Protein AF-A0A5D2WXE9-F1 (afdb_monomer_lite)

Secondary structure (DSSP, 8-state):
-------TT--HHHHHHHHHHHHHH---HHHHHHHHHS-HHHHHHHHHHHHHHHHHHHTT-HHHHHHHHHHHHHHH----PPTT---TTTTT-TT-PPPTTS--HHHHHHHHHHT--

Foldseek 3Di:
DPDDDDDPPDDPVLVVVVCCCCVVVVDPVVVVCVVVVDDPVVVVVVVVLVVVLVVCVVVVNNVVSCVVVVVCCVVVPPDDDDVQPDDPVCVVVVPPDDDPPDDDPVVVVVCVVVVPD

Sequence (117 aa):
DLKFQLPQSTSRWKKKLYSFLLNRLKLPDILLMAIFSLSLKAWILVILWFILAHVAHKWDLGPLYILGTGFCTIFLNPGRRQPGDVSAYSIFNEDFRELPGTLNADAIDRDIRTGQF

Organism: Gossypium mustelinum (NCBI:txid34275)

InterPro domains:
  IPR019387 SAYSvFN domain [PF10260] (46-112)
  IPR039159 SAYSvFN domain-containing protein 1 [PTHR13527] (1-117)

Structure (mmCIF, N/CA/C/O backbone):
data_AF-A0A5D2WXE9-F1
#
_entry.id   AF-A0A5D2WXE9-F1
#
loop_
_atom_site.group_PDB
_atom_site.id
_atom_site.type_symbol
_atom_site.label_atom_id
_atom_site.label_alt_id
_atom_site.label_comp_id
_atom_site.label_asym_id
_atom_site.label_entity_id
_atom_site.label_seq_id
_atom_site.pdbx_PDB_ins_code
_atom_site.Cartn_x
_atom_site.Cartn_y
_atom_site.Cartn_z
_atom_site.occupancy
_atom_site.B_iso_or_equiv
_atom_site.auth_seq_id
_atom_site.auth_comp_id
_atom_site.auth_asym_id
_atom_site.auth_atom_id
_atom_site.pdbx_PDB_model_num
ATOM 1 N N . ASP A 1 1 ? -24.756 -0.403 1.208 1.00 41.38 1 ASP A N 1
ATOM 2 C CA . ASP A 1 1 ? -24.514 1.052 1.103 1.00 41.38 1 ASP A CA 1
ATOM 3 C C . ASP A 1 1 ? -23.490 1.546 2.121 1.00 41.38 1 ASP A C 1
ATOM 5 O O . ASP A 1 1 ? -23.843 1.820 3.262 1.00 41.38 1 ASP A O 1
ATOM 9 N N . LEU A 1 2 ? -22.212 1.652 1.733 1.00 44.09 2 LEU A N 1
ATOM 10 C CA . LEU A 1 2 ? -21.181 2.308 2.552 1.00 44.09 2 LEU A CA 1
ATOM 11 C C . LEU A 1 2 ? -21.353 3.831 2.456 1.00 44.09 2 LEU A C 1
ATOM 13 O O . LEU A 1 2 ? -20.754 4.479 1.604 1.00 44.09 2 LEU A O 1
ATOM 17 N N . LYS A 1 3 ? -22.208 4.405 3.307 1.00 51.34 3 LYS A N 1
ATOM 18 C CA . LYS A 1 3 ? -22.348 5.862 3.431 1.00 51.34 3 LYS A CA 1
ATOM 19 C C . LYS A 1 3 ? -21.297 6.384 4.407 1.00 51.34 3 LYS A C 1
ATOM 21 O O . LYS A 1 3 ? -21.382 6.126 5.606 1.00 51.34 3 LYS A O 1
ATOM 26 N N . PHE A 1 4 ? -20.310 7.116 3.897 1.00 56.84 4 PHE A N 1
ATOM 27 C CA . PHE A 1 4 ? -19.288 7.765 4.716 1.00 56.84 4 PHE A CA 1
ATOM 28 C C . PHE A 1 4 ? -19.934 8.838 5.608 1.00 56.84 4 PHE A C 1
ATOM 30 O O . PHE A 1 4 ? -20.447 9.844 5.120 1.00 56.84 4 PHE A O 1
ATOM 37 N N . GLN A 1 5 ? -19.931 8.626 6.926 1.00 56.91 5 GLN A N 1
ATOM 38 C CA . GLN A 1 5 ? -20.391 9.619 7.895 1.00 56.91 5 GLN A CA 1
ATOM 39 C C . GLN A 1 5 ? -19.187 10.346 8.494 1.00 56.91 5 GLN A C 1
ATOM 41 O O . GLN A 1 5 ? -18.362 9.759 9.190 1.00 56.91 5 GLN A O 1
ATOM 46 N N . LEU A 1 6 ? -19.080 11.647 8.216 1.00 56.31 6 LEU A N 1
ATOM 47 C CA . LEU A 1 6 ? -18.055 12.508 8.803 1.00 56.31 6 LEU A CA 1
ATOM 48 C C . LEU A 1 6 ? -18.210 12.559 10.336 1.00 56.31 6 LEU A C 1
ATOM 50 O O . LEU A 1 6 ? -19.295 12.898 10.816 1.00 56.31 6 LEU A O 1
ATOM 54 N N . PRO A 1 7 ? -17.138 12.333 11.121 1.00 53.75 7 PRO A N 1
ATOM 55 C CA . PRO A 1 7 ? -17.177 12.509 12.568 1.00 53.75 7 PRO A CA 1
ATOM 56 C C . PRO A 1 7 ? -17.578 13.945 12.934 1.00 53.75 7 PRO A C 1
ATOM 58 O O . PRO A 1 7 ? -17.027 14.918 12.403 1.00 53.75 7 PRO A O 1
ATOM 61 N N . GLN A 1 8 ? -18.521 14.100 13.868 1.00 54.66 8 GLN A N 1
ATOM 62 C CA . GLN A 1 8 ? -19.073 15.399 14.291 1.00 54.66 8 GLN A CA 1
ATOM 63 C C . GLN A 1 8 ? -17.995 16.388 14.797 1.00 54.66 8 GLN A C 1
ATOM 65 O O . GLN A 1 8 ? -18.167 17.600 14.661 1.00 54.66 8 GLN A O 1
ATOM 70 N N . SER A 1 9 ? -16.840 15.890 15.265 1.00 54.81 9 SER A N 1
ATOM 71 C CA . SER A 1 9 ? -15.696 16.667 15.782 1.00 54.81 9 SER A CA 1
ATOM 72 C C . SER A 1 9 ? -14.759 17.255 14.711 1.00 54.81 9 SER A C 1
ATOM 74 O O . SER A 1 9 ? -13.704 17.809 15.025 1.00 54.81 9 SER A O 1
ATOM 76 N N . THR A 1 10 ? -15.108 17.152 13.428 1.00 58.19 10 THR A N 1
ATOM 77 C CA . THR A 1 10 ? -14.206 17.554 12.342 1.00 58.19 10 THR A CA 1
ATOM 78 C C . THR A 1 10 ? -14.116 19.087 12.194 1.00 58.19 10 THR A C 1
ATOM 80 O O . THR A 1 10 ? -15.126 19.761 11.983 1.00 58.19 10 THR A O 1
ATOM 83 N N . SER A 1 11 ? -12.889 19.632 12.245 1.00 70.12 11 SER A N 1
ATOM 84 C CA . SER A 1 11 ? -12.563 21.060 12.045 1.00 70.12 11 SER A CA 1
ATOM 85 C C . SER A 1 11 ? -13.267 21.681 10.824 1.00 70.12 11 SER A C 1
ATOM 87 O O . SER A 1 11 ? -13.350 21.063 9.759 1.00 70.12 11 SER A O 1
ATOM 89 N N . ARG A 1 12 ? -13.743 22.933 10.950 1.00 71.44 12 ARG A N 1
ATOM 90 C CA . ARG A 1 12 ? -14.513 23.656 9.908 1.00 71.44 12 ARG A CA 1
ATOM 91 C C . ARG A 1 12 ? -13.819 23.674 8.538 1.00 71.44 12 ARG A C 1
ATOM 93 O O . ARG A 1 12 ? -14.493 23.593 7.515 1.00 71.44 12 ARG A O 1
ATOM 100 N N . TRP A 1 13 ? -12.487 23.710 8.511 1.00 69.44 13 TRP A N 1
ATOM 101 C CA . TRP A 1 13 ? -11.696 23.655 7.276 1.00 69.44 13 TRP A CA 1
ATOM 102 C C . TRP A 1 13 ? -11.814 22.319 6.538 1.00 69.44 13 TRP A C 1
ATOM 104 O O . TRP A 1 13 ? -11.992 22.303 5.323 1.00 69.44 13 TRP A O 1
ATOM 114 N N . LYS A 1 14 ? -11.799 21.198 7.264 1.00 71.00 14 LYS A N 1
ATOM 115 C CA . LYS A 1 14 ? -11.971 19.860 6.680 1.00 71.00 14 LYS A CA 1
ATOM 116 C C . LYS A 1 14 ? -13.383 19.672 6.117 1.00 71.00 14 LYS A C 1
ATOM 118 O O . LYS A 1 14 ? -13.525 19.086 5.052 1.00 71.00 14 LYS A O 1
ATOM 123 N N . LYS A 1 15 ? -14.413 20.238 6.767 1.00 73.69 15 LYS A N 1
ATOM 124 C CA . LYS A 1 15 ? -15.791 20.248 6.233 1.00 73.69 15 LYS A CA 1
ATOM 125 C C . LYS A 1 15 ? -15.899 21.054 4.932 1.00 73.69 15 LYS A C 1
ATOM 127 O O . LYS A 1 15 ? -16.573 20.617 4.005 1.00 73.69 15 LYS A O 1
ATOM 132 N N . LYS A 1 16 ? -15.204 22.195 4.839 1.00 75.75 16 LYS A N 1
ATOM 133 C CA . LYS A 1 16 ? -15.162 23.026 3.622 1.00 75.75 16 LYS A CA 1
ATOM 134 C C . LYS A 1 16 ? -14.384 22.354 2.482 1.00 75.75 16 LYS A C 1
ATOM 136 O O . LYS A 1 16 ? -14.786 22.448 1.329 1.00 75.75 16 LYS A O 1
ATOM 141 N N . LEU A 1 17 ? -13.301 21.647 2.806 1.00 75.44 17 LEU A N 1
ATOM 142 C CA . LEU A 1 17 ? -12.540 20.851 1.842 1.00 75.44 17 LEU A CA 1
ATOM 143 C C . LEU A 1 17 ? -13.356 19.656 1.331 1.00 75.44 17 LEU A C 1
ATOM 145 O O . LEU A 1 17 ? -13.399 19.418 0.129 1.00 75.44 17 LEU A O 1
ATOM 149 N N . TYR A 1 18 ? -14.049 18.953 2.231 1.00 72.38 18 TYR A N 1
ATOM 150 C CA . TYR A 1 18 ? -14.960 17.863 1.885 1.00 72.38 18 TYR A CA 1
ATOM 151 C C . TYR A 1 18 ? -16.062 18.335 0.932 1.00 72.38 18 TYR A C 1
ATOM 153 O O . TYR A 1 18 ? -16.246 17.748 -0.131 1.00 72.38 18 TYR A O 1
ATOM 161 N N . SER A 1 19 ? -16.760 19.426 1.270 1.00 69.94 19 SER A N 1
ATOM 162 C CA . SER A 1 19 ? -17.839 19.938 0.420 1.00 69.94 19 SER A CA 1
ATOM 163 C C . SER A 1 19 ? -17.325 20.442 -0.928 1.00 69.94 19 SER A C 1
ATOM 165 O O . SER A 1 19 ? -18.008 20.279 -1.935 1.00 69.94 19 SER A O 1
ATOM 167 N N . PHE A 1 20 ? -16.112 20.996 -0.980 1.00 76.12 20 PHE A N 1
ATOM 168 C CA . PHE A 1 20 ? -15.466 21.370 -2.235 1.00 76.12 20 PHE A CA 1
ATOM 169 C C . PHE A 1 20 ? -15.153 20.145 -3.109 1.00 76.12 20 PHE A C 1
ATOM 171 O O . PHE A 1 20 ? -15.538 20.122 -4.276 1.00 76.12 20 PHE A O 1
ATOM 178 N N . LEU A 1 21 ? -14.513 19.114 -2.549 1.00 72.06 21 LEU A N 1
ATOM 179 C CA . LEU A 1 21 ? -14.150 17.884 -3.264 1.00 72.06 21 LEU A CA 1
ATOM 180 C C . LEU A 1 21 ? -15.384 17.121 -3.771 1.00 72.06 21 LEU A C 1
ATOM 182 O O . LEU A 1 21 ? -15.397 16.666 -4.914 1.00 72.06 21 LEU A O 1
ATOM 186 N N . LEU A 1 22 ? -16.438 17.034 -2.957 1.00 71.69 22 LEU A N 1
ATOM 187 C CA . LEU A 1 22 ? -17.680 16.356 -3.325 1.00 71.69 22 LEU A CA 1
ATOM 188 C C . LEU A 1 22 ? -18.465 17.144 -4.389 1.00 71.69 22 LEU A C 1
ATOM 190 O O . LEU A 1 22 ? -18.831 16.593 -5.424 1.00 71.69 22 LEU A O 1
ATOM 194 N N . ASN A 1 23 ? -18.686 18.448 -4.180 1.00 68.88 23 ASN A N 1
ATOM 195 C CA . ASN A 1 23 ? -19.572 19.227 -5.052 1.00 68.88 23 ASN A CA 1
ATOM 196 C C . ASN A 1 23 ? -18.906 19.684 -6.353 1.00 68.88 23 ASN A C 1
ATOM 198 O O . ASN A 1 23 ? -19.599 19.862 -7.353 1.00 68.88 23 ASN A O 1
ATOM 202 N N . ARG A 1 24 ? -17.588 19.924 -6.355 1.00 69.88 24 ARG A N 1
ATOM 203 C CA . ARG A 1 24 ? -16.876 20.432 -7.543 1.00 69.88 24 ARG A CA 1
ATOM 204 C C . ARG A 1 24 ? -16.186 19.329 -8.328 1.00 69.88 24 ARG A C 1
ATOM 206 O O . ARG A 1 24 ? -16.117 19.438 -9.545 1.00 69.88 24 ARG A O 1
ATOM 213 N N . LEU A 1 25 ? -15.699 18.292 -7.646 1.00 69.81 25 LEU A N 1
ATOM 214 C CA . LEU A 1 25 ? -14.928 17.216 -8.267 1.00 69.81 25 LEU A CA 1
ATOM 215 C C . LEU A 1 25 ? -15.711 15.894 -8.385 1.00 69.81 25 LEU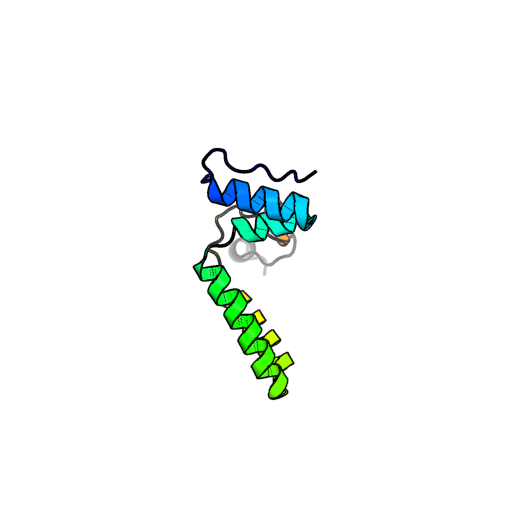 A C 1
ATOM 217 O O . LEU A 1 25 ? -15.207 14.969 -9.013 1.00 69.81 25 LEU A O 1
ATOM 221 N N . LYS A 1 26 ? -16.932 15.806 -7.816 1.00 72.94 26 LYS A N 1
ATOM 222 C CA . LYS A 1 26 ? -17.807 14.611 -7.819 1.00 72.94 26 LYS A CA 1
ATOM 223 C C . LYS A 1 26 ? -17.062 13.320 -7.468 1.00 72.94 26 LYS A C 1
ATOM 225 O O . LYS A 1 26 ? -17.315 12.265 -8.047 1.00 72.94 26 LYS A O 1
ATOM 230 N N . LEU A 1 27 ? -16.109 13.407 -6.544 1.00 71.19 27 LEU A N 1
ATOM 231 C CA . LEU A 1 27 ? -15.330 12.237 -6.171 1.00 71.19 27 LEU A CA 1
ATOM 232 C C . LEU A 1 27 ? -16.213 11.226 -5.430 1.00 71.19 27 LEU A C 1
ATOM 234 O O . LEU A 1 27 ? -16.991 11.633 -4.566 1.00 71.19 27 LEU A O 1
ATOM 238 N N . PRO A 1 28 ? -16.077 9.923 -5.723 1.00 77.75 28 PRO A N 1
ATOM 239 C CA . PRO A 1 28 ? -16.738 8.879 -4.956 1.00 77.75 28 PRO A CA 1
ATOM 240 C C . PRO A 1 28 ? -16.273 8.888 -3.494 1.00 77.75 28 PRO A C 1
ATOM 242 O O . PRO A 1 28 ? -15.094 9.113 -3.201 1.00 77.75 28 PRO A O 1
ATOM 245 N N . ASP A 1 29 ? -17.194 8.572 -2.582 1.00 70.94 29 ASP A N 1
ATOM 246 C CA . ASP A 1 29 ? -16.984 8.617 -1.126 1.00 70.94 29 ASP A CA 1
ATOM 247 C C . ASP A 1 29 ? -15.777 7.790 -0.651 1.00 70.94 29 ASP A C 1
ATOM 249 O O . ASP A 1 29 ? -15.123 8.143 0.329 1.00 70.94 29 ASP A O 1
ATOM 253 N N . ILE A 1 30 ? -15.419 6.730 -1.382 1.00 73.88 30 ILE A N 1
ATOM 254 C CA . ILE A 1 30 ? -14.262 5.868 -1.093 1.00 73.88 30 ILE A CA 1
ATOM 255 C C . ILE A 1 30 ? -12.947 6.664 -1.146 1.00 73.88 30 ILE A C 1
ATOM 257 O O . ILE A 1 30 ? -12.078 6.499 -0.288 1.00 73.88 30 ILE A O 1
ATOM 261 N N . LEU A 1 31 ? -12.802 7.566 -2.121 1.00 74.81 31 LEU A N 1
ATOM 262 C CA . LEU A 1 31 ? -11.596 8.385 -2.257 1.00 74.81 31 LEU A CA 1
ATOM 263 C C . LEU A 1 31 ? -11.516 9.435 -1.151 1.00 74.81 31 LEU A C 1
ATOM 265 O O . LEU A 1 31 ? -10.447 9.664 -0.591 1.00 74.81 31 LEU A O 1
ATOM 269 N N . LEU A 1 32 ? -12.651 10.034 -0.792 1.00 73.50 32 LEU A N 1
ATOM 270 C CA . LEU A 1 32 ? -12.737 10.961 0.336 1.00 73.50 32 LEU A CA 1
ATOM 271 C C . LEU A 1 32 ? -12.351 10.264 1.643 1.00 73.50 32 LEU A C 1
ATOM 273 O O . LEU A 1 32 ? -11.548 10.797 2.410 1.00 73.50 32 LEU A O 1
ATOM 277 N N . MET A 1 33 ? -12.856 9.052 1.861 1.00 73.44 33 MET A N 1
ATOM 278 C CA . MET A 1 33 ? -12.516 8.242 3.025 1.00 73.44 33 MET A CA 1
ATOM 279 C C . MET A 1 33 ? -11.012 7.957 3.093 1.00 73.44 33 MET A C 1
ATOM 281 O O . MET A 1 33 ? -10.407 8.186 4.139 1.00 73.44 33 MET A O 1
ATOM 285 N N . ALA A 1 34 ? -10.380 7.562 1.985 1.00 77.06 34 ALA A N 1
ATOM 286 C CA . ALA A 1 34 ? -8.929 7.377 1.935 1.00 77.06 34 ALA A CA 1
ATOM 287 C C . ALA A 1 34 ? -8.172 8.681 2.262 1.00 77.06 34 ALA A C 1
ATOM 289 O O . ALA A 1 34 ? -7.291 8.693 3.122 1.00 77.06 34 ALA A O 1
ATOM 290 N N . ILE A 1 35 ? -8.562 9.806 1.655 1.00 78.25 35 ILE A N 1
ATOM 291 C CA . ILE A 1 35 ? -7.926 11.114 1.882 1.00 78.25 35 ILE A CA 1
ATOM 292 C C . ILE A 1 35 ? -7.975 11.543 3.343 1.00 78.25 35 ILE A C 1
ATOM 294 O O . ILE A 1 35 ? -6.956 11.979 3.886 1.00 78.25 35 ILE A O 1
ATOM 298 N N . PHE A 1 36 ? -9.126 11.395 3.992 1.00 76.88 36 PHE A N 1
ATOM 299 C CA . PHE A 1 36 ? -9.298 11.817 5.379 1.00 76.88 36 PHE A CA 1
ATOM 300 C C . PHE A 1 36 ? -8.810 10.792 6.410 1.00 76.88 36 PHE A C 1
ATOM 302 O O . PHE A 1 36 ? -8.550 11.186 7.550 1.00 76.88 36 PHE A O 1
ATOM 309 N N . SER A 1 37 ? -8.671 9.518 6.033 1.00 78.19 37 SER A N 1
ATOM 310 C CA . SER A 1 37 ? -8.197 8.455 6.924 1.00 78.19 37 SER A CA 1
ATOM 311 C C . SER A 1 37 ? -6.672 8.391 7.028 1.00 78.19 37 SER A C 1
ATOM 313 O O . SER A 1 37 ? -6.157 7.912 8.039 1.00 78.19 37 SER A O 1
ATOM 315 N N . LEU A 1 38 ? -5.934 8.844 6.010 1.00 80.69 38 LEU A N 1
ATOM 316 C CA . LEU A 1 38 ? -4.472 8.829 6.040 1.00 80.69 38 LEU A CA 1
ATOM 317 C C . LEU A 1 38 ? -3.903 10.031 6.810 1.00 80.69 38 LEU A C 1
ATOM 319 O O . LEU A 1 38 ? -4.346 11.171 6.673 1.00 80.69 38 LEU A O 1
ATOM 323 N N . SER A 1 39 ? -2.860 9.780 7.605 1.00 84.62 39 SER A N 1
ATOM 324 C CA . SER A 1 39 ? -2.099 10.846 8.263 1.00 84.62 39 SER A CA 1
ATOM 325 C C . SER A 1 39 ? -1.258 11.641 7.254 1.00 84.62 39 SER A C 1
ATOM 327 O O . SER A 1 39 ? -0.885 11.132 6.197 1.00 84.62 39 SER A O 1
ATOM 329 N N . LEU A 1 40 ? -0.886 12.880 7.599 1.00 84.88 40 LEU A N 1
ATOM 330 C CA . LEU A 1 40 ? -0.031 13.719 6.747 1.00 84.88 40 LEU A CA 1
ATOM 331 C C . LEU A 1 40 ? 1.310 13.033 6.417 1.00 84.88 40 LEU A C 1
ATOM 333 O O . LEU A 1 40 ? 1.791 13.113 5.292 1.00 84.88 40 LEU A O 1
ATOM 337 N N . LYS A 1 41 ? 1.889 12.312 7.388 1.00 86.50 41 LYS A N 1
ATOM 338 C CA . LYS A 1 41 ? 3.132 11.550 7.200 1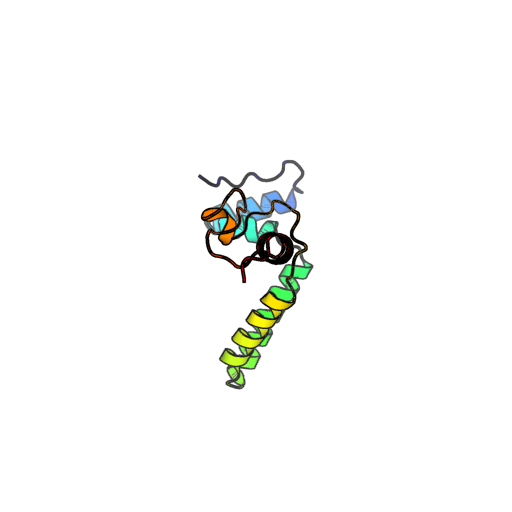.00 86.50 41 LYS A CA 1
ATOM 339 C C . LYS A 1 41 ? 2.963 10.450 6.150 1.00 86.50 41 LYS A C 1
ATOM 341 O O . LYS A 1 41 ? 3.833 10.282 5.304 1.00 86.50 41 LYS A O 1
ATOM 346 N N . ALA A 1 42 ? 1.833 9.742 6.178 1.00 86.81 42 ALA A N 1
ATOM 347 C CA . ALA A 1 42 ? 1.526 8.715 5.187 1.00 86.81 42 ALA A CA 1
ATOM 348 C C . ALA A 1 42 ? 1.370 9.323 3.784 1.00 86.81 42 ALA A C 1
ATOM 350 O O . ALA A 1 42 ? 1.923 8.790 2.829 1.00 86.81 42 ALA A O 1
ATOM 351 N N . TRP A 1 43 ? 0.715 10.483 3.665 1.00 89.94 43 TRP A N 1
ATOM 352 C CA . TRP A 1 43 ? 0.618 11.210 2.394 1.00 89.94 43 TRP A CA 1
ATOM 353 C C . TRP A 1 43 ? 1.983 11.607 1.822 1.00 89.94 43 TRP A C 1
ATOM 355 O O . TRP A 1 43 ? 2.214 11.428 0.628 1.00 89.94 43 TRP A O 1
ATOM 365 N N . ILE A 1 44 ? 2.907 12.085 2.663 1.00 93.19 44 ILE A N 1
ATOM 366 C CA . ILE A 1 44 ? 4.282 12.398 2.241 1.00 93.19 44 ILE A CA 1
ATOM 367 C C . ILE A 1 44 ? 4.979 11.145 1.695 1.00 93.19 44 ILE A C 1
ATOM 369 O O . ILE A 1 44 ? 5.590 11.210 0.631 1.00 93.19 44 ILE A O 1
ATOM 373 N N . LEU A 1 45 ? 4.854 10.003 2.381 1.00 91.62 45 LEU A N 1
ATOM 374 C CA . LEU A 1 45 ? 5.438 8.737 1.926 1.00 91.62 45 LEU A CA 1
ATOM 375 C C . LEU A 1 45 ? 4.841 8.263 0.598 1.00 91.62 45 LEU A C 1
ATOM 377 O O . LEU A 1 45 ? 5.591 7.840 -0.275 1.00 91.62 45 LEU A O 1
ATOM 381 N N . VAL A 1 46 ? 3.522 8.374 0.417 1.00 91.06 46 VAL A N 1
ATOM 382 C CA . VAL A 1 46 ? 2.847 8.012 -0.840 1.00 91.06 46 VAL A CA 1
ATOM 383 C C . VAL A 1 46 ? 3.357 8.875 -1.996 1.00 91.06 46 VAL A C 1
ATOM 385 O O . VAL A 1 46 ? 3.729 8.344 -3.039 1.00 91.06 46 VAL A O 1
ATOM 388 N N . ILE A 1 47 ? 3.429 10.196 -1.810 1.00 94.38 47 ILE A N 1
ATOM 389 C CA . ILE A 1 47 ? 3.936 11.115 -2.841 1.0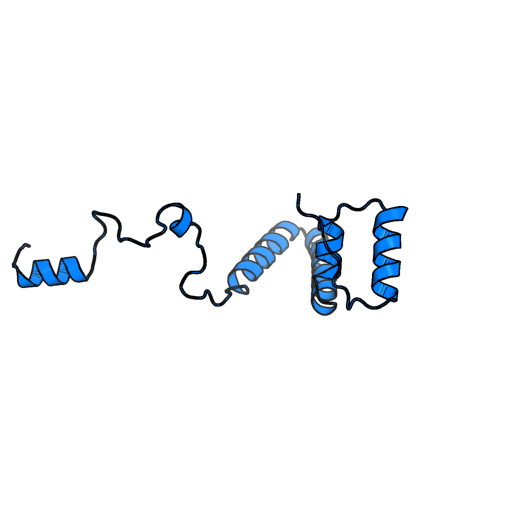0 94.38 47 ILE A CA 1
ATOM 390 C C . ILE A 1 47 ? 5.399 10.798 -3.171 1.00 94.38 47 ILE A C 1
ATOM 392 O O . ILE A 1 47 ? 5.761 10.702 -4.343 1.00 94.38 47 ILE A O 1
ATOM 396 N N . LEU A 1 48 ? 6.231 10.594 -2.147 1.00 95.38 48 LEU A N 1
ATOM 397 C CA . LEU A 1 48 ? 7.635 10.227 -2.319 1.00 95.38 48 LEU A CA 1
ATOM 398 C C . LE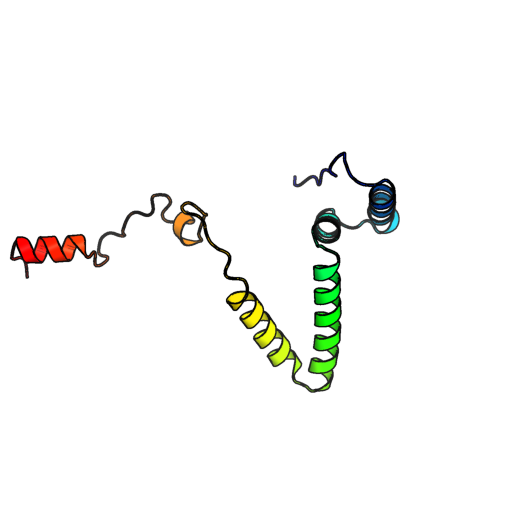U A 1 48 ? 7.786 8.909 -3.091 1.00 95.38 48 LEU A C 1
ATOM 400 O O . LEU A 1 48 ? 8.625 8.817 -3.986 1.00 95.38 48 LEU A O 1
ATOM 404 N N . TRP A 1 49 ? 6.957 7.913 -2.778 1.00 95.44 49 TRP A N 1
ATOM 405 C CA . TRP A 1 49 ? 6.939 6.627 -3.467 1.00 95.44 49 TRP A CA 1
ATOM 406 C C . TRP A 1 49 ? 6.614 6.792 -4.961 1.00 95.44 49 TRP A C 1
ATOM 408 O O . TRP A 1 49 ? 7.325 6.255 -5.805 1.00 95.44 49 TRP A O 1
ATOM 418 N N . PHE A 1 50 ? 5.638 7.631 -5.325 1.00 95.25 50 PHE A N 1
ATOM 419 C CA . PHE A 1 50 ? 5.352 7.921 -6.738 1.00 95.25 50 PHE A CA 1
ATOM 420 C C . PHE A 1 50 ? 6.496 8.651 -7.461 1.00 95.25 50 PHE A C 1
ATOM 422 O O . PHE A 1 50 ? 6.782 8.346 -8.620 1.00 95.25 50 PHE A O 1
ATOM 429 N N . ILE A 1 51 ? 7.177 9.591 -6.796 1.00 95.62 51 ILE A N 1
ATOM 430 C CA . ILE A 1 51 ? 8.343 10.282 -7.376 1.00 95.62 51 ILE A CA 1
ATOM 431 C C . ILE A 1 51 ? 9.470 9.277 -7.649 1.00 95.62 51 ILE A C 1
ATOM 433 O O . ILE A 1 51 ? 10.034 9.257 -8.744 1.00 95.62 51 ILE A O 1
ATOM 437 N N . LEU A 1 52 ? 9.767 8.410 -6.679 1.00 94.88 52 LEU A N 1
ATOM 438 C CA . LEU A 1 52 ? 10.764 7.347 -6.819 1.00 94.88 52 LEU A CA 1
ATOM 439 C C . LEU A 1 52 ? 10.384 6.344 -7.914 1.00 94.88 52 LEU A C 1
ATOM 441 O O . LEU A 1 52 ? 11.259 5.940 -8.676 1.00 94.88 52 LEU A O 1
ATOM 445 N N . ALA A 1 53 ? 9.101 6.000 -8.051 1.00 93.50 53 ALA A N 1
ATOM 446 C CA . ALA A 1 53 ? 8.617 5.141 -9.131 1.00 93.50 53 ALA A CA 1
ATOM 447 C C . ALA A 1 53 ? 8.910 5.744 -10.514 1.00 93.50 53 ALA A C 1
ATOM 449 O O . ALA A 1 53 ? 9.383 5.044 -11.411 1.00 93.50 53 ALA A O 1
ATOM 450 N N . HIS A 1 54 ? 8.691 7.054 -10.684 1.00 93.62 54 HIS A N 1
ATOM 451 C CA . HIS A 1 54 ? 9.015 7.748 -11.932 1.00 93.62 54 HIS A CA 1
ATOM 452 C C . HIS A 1 54 ? 10.522 7.733 -12.228 1.00 93.62 54 HIS A C 1
ATOM 454 O O . HIS A 1 54 ? 10.928 7.510 -13.369 1.00 93.62 54 HIS A O 1
ATOM 460 N N . VAL A 1 55 ? 11.360 7.935 -11.206 1.00 95.38 55 VAL A N 1
ATOM 461 C CA . VAL A 1 55 ? 12.821 7.838 -11.347 1.00 95.38 55 VAL A CA 1
ATOM 462 C C . VAL A 1 55 ? 13.236 6.414 -11.721 1.00 95.38 55 VAL A C 1
ATOM 464 O O . VAL A 1 55 ? 13.975 6.245 -12.684 1.00 95.38 55 VAL A O 1
ATOM 467 N N . ALA A 1 56 ? 12.720 5.390 -11.040 1.00 94.06 56 ALA A N 1
ATOM 468 C CA . ALA A 1 56 ? 13.037 3.992 -11.329 1.00 94.06 56 ALA A CA 1
ATOM 469 C C . ALA A 1 56 ? 12.626 3.581 -12.750 1.00 94.06 56 ALA A C 1
ATOM 471 O O . ALA A 1 56 ? 13.368 2.869 -13.423 1.00 94.06 56 ALA A O 1
ATOM 472 N N . HIS A 1 57 ? 11.484 4.074 -13.235 1.00 94.12 57 HIS A N 1
ATOM 473 C CA . HIS A 1 57 ? 11.060 3.859 -14.617 1.00 94.12 57 HIS A CA 1
ATOM 474 C C . HIS A 1 57 ? 12.041 4.470 -15.625 1.00 94.12 57 HIS A C 1
ATOM 476 O O . HIS A 1 57 ? 12.317 3.857 -16.648 1.00 94.12 57 HIS A O 1
ATOM 482 N N . LYS A 1 58 ? 12.606 5.656 -15.352 1.00 94.25 58 LYS A N 1
ATOM 483 C CA . LYS A 1 58 ? 13.623 6.263 -16.234 1.00 94.25 58 LYS A CA 1
ATOM 484 C C . LYS A 1 58 ? 14.920 5.455 -16.328 1.00 94.25 58 LYS A C 1
ATOM 486 O O . LYS A 1 58 ? 15.696 5.687 -17.243 1.00 94.25 58 LYS A O 1
ATOM 491 N N . TRP A 1 59 ? 15.167 4.573 -15.366 1.00 95.19 59 TRP A N 1
ATOM 492 C CA . TRP A 1 59 ? 16.368 3.746 -15.279 1.00 95.19 59 TRP A CA 1
ATOM 493 C C . TRP A 1 59 ? 16.081 2.294 -15.701 1.00 95.19 59 TRP A C 1
ATOM 495 O O . TRP A 1 59 ? 16.875 1.413 -15.395 1.00 95.19 59 TRP A O 1
ATOM 505 N N . ASP A 1 60 ? 14.924 2.029 -16.326 1.00 93.25 60 ASP A N 1
ATOM 506 C CA . ASP A 1 60 ? 14.418 0.692 -16.687 1.00 93.25 60 ASP A CA 1
ATOM 507 C C . ASP A 1 60 ? 14.302 -0.296 -15.504 1.00 93.25 60 ASP A C 1
ATOM 509 O O . ASP A 1 60 ? 14.143 -1.504 -15.670 1.00 93.25 60 ASP A O 1
ATOM 513 N N . LEU A 1 61 ? 14.289 0.225 -14.273 1.00 94.44 61 LEU A N 1
ATOM 514 C CA . LEU A 1 61 ? 14.161 -0.526 -13.019 1.00 94.44 61 LEU A CA 1
ATOM 515 C C . LEU A 1 61 ? 12.729 -0.503 -12.461 1.00 94.44 61 LEU A C 1
ATOM 517 O O . LEU A 1 61 ? 12.494 -0.936 -11.334 1.00 94.44 61 LEU A O 1
ATOM 521 N N . GLY A 1 62 ? 11.759 0.002 -13.229 1.00 92.31 62 GLY A N 1
ATOM 522 C CA . GLY A 1 62 ? 10.361 0.143 -12.809 1.00 92.31 62 GLY A CA 1
ATOM 523 C C . GLY A 1 62 ? 9.757 -1.142 -12.221 1.00 92.31 62 GLY A C 1
ATOM 524 O O . GLY A 1 62 ? 9.281 -1.109 -11.084 1.00 92.31 62 GLY A O 1
ATOM 525 N N . PRO A 1 63 ? 9.821 -2.293 -12.922 1.00 94.44 63 PRO A N 1
ATOM 526 C CA . PRO A 1 63 ? 9.302 -3.554 -12.395 1.00 94.44 63 PRO A CA 1
ATOM 527 C C . PRO A 1 63 ? 9.976 -3.973 -11.084 1.00 94.44 63 PRO A C 1
ATOM 529 O O . PRO A 1 63 ? 9.292 -4.373 -10.145 1.00 94.44 63 PRO A O 1
ATOM 532 N N . LEU A 1 64 ? 11.301 -3.819 -10.981 1.00 95.69 64 LEU A N 1
ATOM 533 C CA . LEU A 1 64 ? 12.048 -4.162 -9.770 1.00 95.69 64 LEU A CA 1
ATOM 534 C C . LEU A 1 64 ? 11.661 -3.259 -8.594 1.00 95.69 64 LEU A C 1
ATOM 536 O O . LEU A 1 64 ? 11.523 -3.738 -7.472 1.00 95.69 64 LEU A O 1
ATOM 540 N N . TYR A 1 65 ? 11.438 -1.970 -8.852 1.00 95.44 65 TYR A N 1
ATOM 541 C CA . TYR A 1 65 ? 10.974 -1.020 -7.846 1.00 95.44 65 TYR A CA 1
ATOM 542 C C . TYR A 1 65 ? 9.596 -1.404 -7.296 1.00 95.44 65 TYR A C 1
ATOM 544 O O . TYR A 1 65 ? 9.409 -1.451 -6.079 1.00 95.44 65 TYR A O 1
ATOM 552 N N . ILE A 1 66 ? 8.639 -1.724 -8.171 1.00 94.50 66 ILE A N 1
ATOM 553 C CA . ILE A 1 66 ? 7.287 -2.122 -7.756 1.00 94.50 66 ILE A CA 1
ATOM 554 C C . ILE A 1 66 ? 7.320 -3.450 -6.996 1.00 94.50 66 ILE A C 1
ATOM 556 O O . ILE A 1 66 ? 6.733 -3.545 -5.920 1.00 94.50 66 ILE A O 1
ATOM 560 N N . LEU A 1 67 ? 8.042 -4.451 -7.506 1.00 95.69 67 LEU A N 1
ATOM 561 C CA . LEU A 1 67 ? 8.176 -5.748 -6.841 1.00 95.69 67 LEU A CA 1
ATOM 562 C C . LEU A 1 67 ? 8.858 -5.604 -5.479 1.00 95.69 67 LEU A C 1
ATOM 564 O O . LEU A 1 67 ? 8.317 -6.049 -4.469 1.00 95.69 67 LEU A O 1
ATOM 568 N N . GLY A 1 68 ? 10.009 -4.933 -5.432 1.00 95.25 68 GLY A N 1
ATOM 569 C CA . GLY A 1 68 ? 10.776 -4.731 -4.208 1.00 95.25 68 GLY A CA 1
ATOM 570 C C . GLY A 1 68 ? 9.983 -3.963 -3.157 1.00 95.25 68 GLY A C 1
ATOM 571 O O . GLY A 1 68 ? 9.858 -4.422 -2.025 1.00 95.25 68 GLY A O 1
ATOM 572 N N . THR A 1 69 ? 9.382 -2.828 -3.523 1.00 94.06 69 THR A N 1
ATOM 573 C CA . THR A 1 69 ? 8.574 -2.048 -2.572 1.00 94.06 69 THR A CA 1
ATOM 574 C C . THR A 1 69 ? 7.287 -2.766 -2.167 1.00 94.06 69 THR A C 1
ATOM 576 O O . THR A 1 69 ? 6.894 -2.669 -1.005 1.00 94.06 69 THR A O 1
ATOM 579 N N . GLY A 1 70 ? 6.666 -3.545 -3.058 1.00 92.50 70 GLY A N 1
ATOM 580 C CA . GLY A 1 70 ? 5.504 -4.377 -2.742 1.00 92.50 70 GLY A CA 1
ATOM 581 C C . GLY A 1 70 ? 5.832 -5.466 -1.720 1.00 92.50 70 GLY A C 1
ATOM 582 O O . GLY A 1 70 ? 5.188 -5.538 -0.673 1.00 92.50 70 GLY A O 1
ATOM 583 N N . PHE A 1 71 ? 6.884 -6.254 -1.962 1.00 94.50 71 PHE A N 1
ATOM 584 C CA . PHE A 1 71 ? 7.346 -7.269 -1.012 1.00 94.50 71 PHE A CA 1
ATOM 585 C C . PHE A 1 71 ? 7.786 -6.654 0.314 1.00 94.50 71 PHE A C 1
ATOM 587 O O . PHE A 1 71 ? 7.349 -7.118 1.365 1.00 94.50 71 PHE A O 1
ATOM 594 N N . CYS A 1 72 ? 8.579 -5.579 0.287 1.00 92.19 72 CYS A N 1
ATOM 595 C CA . CYS A 1 72 ? 8.950 -4.855 1.501 1.00 92.19 72 CYS A CA 1
ATOM 596 C C . CYS A 1 72 ? 7.709 -4.411 2.279 1.00 92.19 72 CYS A C 1
ATOM 598 O O . CYS A 1 72 ? 7.670 -4.579 3.490 1.00 92.19 72 CYS A O 1
ATOM 600 N N . THR A 1 73 ? 6.670 -3.907 1.610 1.00 89.81 73 THR A N 1
ATOM 601 C CA . THR A 1 73 ? 5.422 -3.512 2.283 1.00 89.81 73 THR A CA 1
ATOM 602 C C . THR A 1 73 ? 4.746 -4.701 2.962 1.00 89.81 73 THR A C 1
ATOM 604 O O . THR A 1 73 ? 4.301 -4.572 4.096 1.00 89.81 73 THR A O 1
ATOM 607 N N . ILE A 1 74 ? 4.707 -5.871 2.319 1.00 88.81 74 ILE A N 1
ATOM 608 C CA . ILE A 1 74 ? 4.141 -7.096 2.908 1.00 88.81 74 ILE A CA 1
ATOM 609 C C . ILE A 1 74 ? 4.955 -7.535 4.134 1.00 88.81 74 ILE A C 1
ATOM 611 O O . ILE A 1 74 ? 4.383 -7.792 5.192 1.00 88.81 74 ILE A O 1
ATOM 615 N N . PHE A 1 75 ? 6.284 -7.580 4.014 1.00 88.19 75 PHE A N 1
ATOM 616 C CA . PHE A 1 75 ? 7.178 -8.045 5.080 1.00 88.19 75 PHE A CA 1
ATOM 617 C C . PHE A 1 75 ? 7.342 -7.058 6.236 1.00 88.19 75 PHE A C 1
ATOM 619 O O . PHE A 1 75 ? 7.634 -7.488 7.349 1.00 88.19 75 PHE A O 1
ATOM 626 N N . LEU A 1 76 ? 7.177 -5.756 5.987 1.00 85.56 76 LEU A N 1
ATOM 627 C CA . LEU A 1 76 ? 7.276 -4.685 6.986 1.00 85.56 76 LEU A CA 1
ATOM 628 C C . LEU A 1 76 ? 5.916 -4.267 7.556 1.00 85.56 76 LEU A C 1
ATOM 630 O O . LEU A 1 76 ? 5.875 -3.532 8.541 1.00 85.56 76 LEU A O 1
ATOM 634 N N . ASN A 1 77 ? 4.815 -4.787 7.006 1.00 83.94 77 ASN A N 1
ATOM 635 C CA . ASN A 1 77 ? 3.480 -4.698 7.590 1.00 83.94 77 ASN A CA 1
ATOM 636 C C . ASN A 1 77 ? 3.020 -5.986 8.324 1.00 83.94 77 ASN A C 1
ATOM 638 O O . ASN A 1 77 ? 1.842 -6.347 8.205 1.00 83.94 77 ASN A O 1
ATOM 642 N N . PRO A 1 78 ? 3.862 -6.713 9.097 1.00 67.06 78 PRO A N 1
ATOM 643 C CA . PRO A 1 78 ? 3.368 -7.756 9.969 1.00 67.06 78 PRO A CA 1
ATOM 644 C C . PRO A 1 78 ? 2.701 -7.059 11.154 1.00 67.06 78 PRO A C 1
ATOM 646 O O . PRO A 1 78 ? 3.328 -6.690 12.148 1.00 67.06 78 PRO A O 1
ATOM 649 N N . GLY A 1 79 ? 1.397 -6.830 11.024 1.00 71.00 79 GLY A N 1
ATOM 650 C CA . GLY A 1 79 ? 0.565 -6.479 12.162 1.00 71.00 79 GLY A CA 1
ATOM 651 C C . GLY A 1 79 ? 0.644 -7.575 13.229 1.00 71.00 79 GLY A C 1
ATOM 652 O O . GLY A 1 79 ? 0.843 -8.754 12.930 1.00 71.00 79 GLY A O 1
ATOM 653 N N . ARG A 1 80 ? 0.465 -7.199 14.495 1.00 71.56 80 ARG A N 1
ATOM 654 C CA . ARG A 1 80 ? 0.220 -8.168 15.568 1.00 71.56 80 ARG A CA 1
ATOM 655 C C . ARG A 1 80 ? -1.229 -8.633 15.424 1.00 71.56 80 ARG A C 1
ATOM 657 O O . ARG A 1 80 ? -2.130 -7.853 15.714 1.00 71.56 80 ARG A O 1
ATOM 664 N N . ARG A 1 81 ? -1.450 -9.862 14.949 1.00 70.69 81 ARG A N 1
ATOM 665 C CA . ARG A 1 81 ? -2.793 -10.458 14.961 1.00 70.69 81 ARG A CA 1
ATOM 666 C C . ARG A 1 81 ? -3.185 -10.795 16.392 1.00 70.69 81 ARG A C 1
ATOM 668 O O . ARG A 1 81 ? -2.378 -11.368 17.128 1.00 70.69 81 ARG A O 1
ATOM 675 N N . GLN A 1 82 ? -4.394 -10.419 16.779 1.00 74.12 82 GLN A N 1
ATOM 676 C CA . GLN A 1 82 ? -4.980 -10.829 18.046 1.00 74.12 82 GLN A CA 1
ATOM 677 C C . GLN A 1 82 ? -5.617 -12.218 17.892 1.00 74.12 82 GLN A C 1
ATOM 679 O O . GLN A 1 82 ? -6.054 -12.580 16.795 1.00 74.12 82 GLN A O 1
ATOM 684 N N . PRO A 1 83 ? -5.662 -13.029 18.963 1.00 69.06 83 PRO A N 1
ATOM 685 C CA . PRO A 1 83 ? -6.419 -14.275 18.954 1.00 69.06 83 PRO A CA 1
ATOM 686 C C . PRO A 1 83 ? -7.878 -14.004 18.562 1.00 69.06 83 PRO A C 1
ATOM 688 O O . PRO A 1 83 ? -8.523 -13.147 19.160 1.00 69.06 83 PRO A O 1
ATOM 691 N N . GLY A 1 84 ? -8.379 -14.715 17.550 1.00 71.62 84 GLY A N 1
ATOM 692 C CA . GLY A 1 84 ? -9.726 -14.512 17.001 1.00 71.62 84 GLY A CA 1
ATOM 693 C C . GLY A 1 84 ? -9.808 -13.567 15.795 1.00 71.62 84 GLY A C 1
ATOM 694 O O . GLY A 1 84 ? -10.882 -13.446 15.211 1.00 71.62 84 GLY A O 1
ATOM 695 N N . ASP A 1 85 ? -8.703 -12.939 15.370 1.00 76.88 85 ASP A N 1
ATOM 696 C CA . ASP A 1 85 ? -8.679 -12.193 14.108 1.00 76.88 85 ASP A CA 1
ATOM 697 C C . ASP A 1 85 ? -8.958 -13.130 12.925 1.00 76.88 85 ASP A C 1
ATOM 699 O O . ASP A 1 85 ? -8.296 -14.158 12.739 1.00 76.88 85 ASP A O 1
ATOM 703 N N . VAL A 1 86 ? -9.924 -12.738 12.093 1.00 73.81 86 VAL A N 1
ATOM 704 C CA . VAL A 1 86 ? -10.350 -13.512 10.925 1.00 73.81 86 VAL A CA 1
ATOM 705 C C . VAL A 1 86 ? -9.166 -13.688 9.974 1.00 73.81 86 VAL A C 1
ATOM 707 O O . VAL A 1 86 ? -8.531 -12.725 9.535 1.00 73.81 86 VAL A O 1
ATOM 710 N N . SER A 1 87 ? -8.869 -14.938 9.640 1.00 77.81 87 SER A N 1
ATOM 711 C CA . SER A 1 87 ? -7.880 -15.294 8.629 1.00 77.81 87 SER A CA 1
ATOM 712 C C . SER A 1 87 ? -8.582 -15.866 7.401 1.00 77.81 87 SER A C 1
ATOM 714 O O . SER A 1 87 ? -9.734 -16.282 7.458 1.00 77.81 87 SER A O 1
ATOM 716 N N . ALA A 1 88 ? -7.881 -15.945 6.269 1.00 78.12 88 ALA A N 1
ATOM 717 C CA . ALA A 1 88 ? -8.429 -16.628 5.096 1.00 78.12 88 ALA A CA 1
ATOM 718 C C . ALA A 1 88 ? -8.809 -18.092 5.400 1.00 78.12 88 ALA A C 1
ATOM 720 O O . ALA A 1 88 ? -9.718 -18.632 4.783 1.00 78.12 88 ALA A O 1
ATOM 721 N N . TYR A 1 89 ? -8.141 -18.716 6.377 1.00 72.62 89 TYR A N 1
ATOM 722 C CA . TYR A 1 89 ? -8.411 -20.083 6.807 1.00 72.62 89 TYR A CA 1
ATOM 723 C C . TYR A 1 89 ? -9.681 -20.196 7.660 1.00 72.62 89 TYR A C 1
ATOM 725 O O . TYR A 1 89 ? -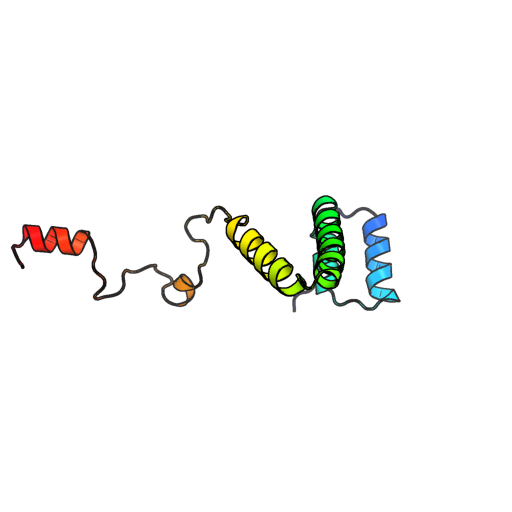10.430 -21.156 7.506 1.00 72.62 89 TYR A O 1
ATOM 733 N N . SER A 1 90 ? -9.989 -19.191 8.490 1.00 77.19 90 SER A N 1
ATOM 734 C CA . SER A 1 90 ? -11.198 -19.213 9.327 1.00 77.19 90 SER A CA 1
ATOM 735 C C . SER A 1 90 ? -12.493 -19.096 8.520 1.00 77.19 90 SER A C 1
ATOM 737 O O . SER A 1 90 ? -13.538 -19.471 9.022 1.00 77.19 90 SER A O 1
ATOM 739 N N . ILE A 1 91 ? -12.438 -18.641 7.262 1.00 80.19 91 ILE A N 1
ATOM 740 C CA . ILE A 1 91 ? -13.590 -18.682 6.340 1.00 80.19 91 ILE A CA 1
ATOM 741 C C . ILE A 1 91 ? -14.024 -20.128 6.054 1.00 80.19 91 ILE A C 1
ATOM 743 O O . ILE A 1 91 ? -15.199 -20.392 5.826 1.00 80.19 91 ILE A O 1
ATOM 747 N N . PHE A 1 92 ? -13.076 -21.066 6.057 1.00 81.06 92 PHE A N 1
ATOM 748 C CA . PHE A 1 92 ? -13.333 -22.480 5.773 1.00 81.06 92 PHE A CA 1
ATOM 749 C C . PHE A 1 92 ? -13.376 -23.342 7.036 1.00 81.06 92 PHE A C 1
ATOM 751 O O . PHE A 1 92 ? -13.805 -24.491 6.981 1.00 81.06 92 PHE A O 1
ATOM 758 N N . ASN A 1 93 ? -12.905 -22.806 8.160 1.00 81.00 93 ASN A N 1
ATOM 759 C CA . ASN A 1 93 ? -12.774 -23.515 9.421 1.00 81.00 93 ASN A CA 1
ATOM 760 C C . ASN A 1 93 ? -12.922 -22.533 10.592 1.00 81.00 93 ASN A C 1
ATOM 762 O O . ASN A 1 93 ? -11.938 -22.157 11.233 1.00 81.00 93 ASN A O 1
ATOM 766 N N . GLU A 1 94 ? -14.155 -22.075 10.820 1.00 76.12 94 GLU A N 1
ATOM 767 C CA . GLU A 1 94 ? -14.491 -21.057 11.829 1.00 76.12 94 GLU A CA 1
ATOM 768 C C . GLU A 1 94 ? -14.059 -21.464 13.243 1.00 76.12 94 GLU A C 1
ATOM 770 O O . GLU A 1 94 ? -13.542 -20.644 13.998 1.00 76.12 94 GLU A O 1
ATOM 775 N N . ASP A 1 95 ? -14.192 -22.749 13.567 1.00 76.00 95 ASP A N 1
ATOM 776 C CA . ASP A 1 95 ? -13.869 -23.302 14.882 1.00 76.00 95 ASP A CA 1
ATOM 777 C C . ASP A 1 95 ? -12.371 -23.608 15.065 1.00 76.00 95 ASP A C 1
ATOM 779 O O . ASP A 1 95 ? -11.978 -24.122 16.113 1.00 76.00 95 ASP A O 1
ATOM 783 N N . PHE A 1 96 ? -11.533 -23.360 14.046 1.00 72.06 96 PHE A N 1
ATOM 784 C CA . PHE A 1 96 ? -10.117 -23.753 14.027 1.00 72.06 96 PHE A CA 1
ATOM 785 C C . PHE A 1 96 ? -9.898 -25.225 14.408 1.00 72.06 96 PHE A C 1
ATOM 787 O O . PHE A 1 96 ? -8.891 -25.580 15.026 1.00 72.06 96 PHE A O 1
ATOM 794 N N . ARG A 1 97 ? -10.834 -26.107 14.036 1.00 74.19 97 ARG A N 1
ATOM 795 C CA . ARG A 1 97 ? -10.683 -27.534 14.316 1.00 74.19 97 ARG A CA 1
ATOM 796 C C . ARG A 1 97 ? -9.566 -28.090 13.455 1.00 74.19 97 ARG A C 1
ATOM 798 O O . ARG A 1 97 ? -9.457 -27.794 12.266 1.00 74.19 97 ARG A O 1
ATOM 805 N N . GLU A 1 98 ? -8.723 -28.897 14.061 1.00 77.69 98 GLU A N 1
ATOM 806 C CA . GLU A 1 98 ? -7.743 -29.687 13.337 1.00 77.69 98 GLU A CA 1
ATOM 807 C C . GLU A 1 98 ? -8.425 -30.536 12.251 1.00 77.69 98 GLU A C 1
ATOM 809 O O . GLU A 1 9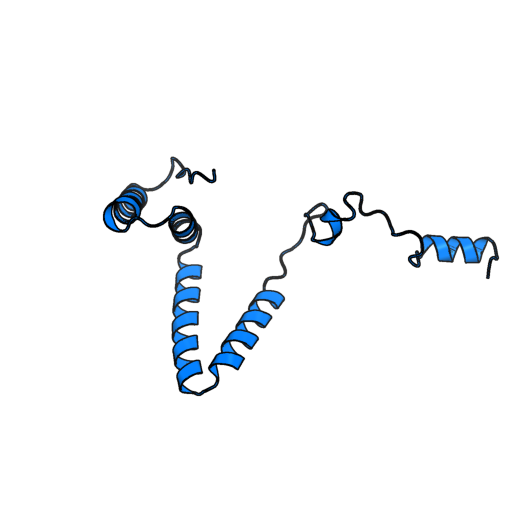8 ? -9.508 -31.094 12.447 1.00 77.69 98 GLU A O 1
ATOM 814 N N . LEU A 1 99 ? -7.817 -30.573 11.064 1.00 75.69 99 LEU A N 1
ATOM 815 C CA . LEU A 1 99 ? -8.368 -31.307 9.931 1.00 75.69 99 LEU A CA 1
ATOM 816 C C . LEU A 1 99 ? -8.191 -32.811 10.184 1.00 75.69 99 LEU A C 1
ATOM 818 O O . LEU A 1 99 ? -7.078 -33.242 10.509 1.00 75.69 99 LEU A O 1
ATOM 822 N N . PRO A 1 100 ? -9.231 -33.640 9.998 1.00 71.88 100 PRO A N 1
ATOM 823 C CA . PRO A 1 100 ? -9.088 -35.082 10.147 1.00 71.88 100 PRO A CA 1
ATOM 824 C C . PRO A 1 100 ? -8.013 -35.598 9.179 1.00 71.88 100 PRO A C 1
ATOM 826 O O . PRO A 1 100 ? -8.038 -35.289 7.989 1.00 71.88 100 PRO A O 1
ATOM 829 N N . GLY A 1 101 ? -7.044 -36.354 9.700 1.00 76.06 101 GLY A N 1
ATOM 830 C CA . GLY A 1 101 ? -5.901 -36.858 8.930 1.00 76.06 101 GLY A CA 1
ATOM 831 C C . GLY A 1 101 ? -4.674 -35.937 8.892 1.00 76.06 101 GLY A C 1
ATOM 832 O O . GLY A 1 101 ? -3.661 -36.327 8.315 1.00 76.06 101 GLY A O 1
ATOM 833 N N . THR A 1 102 ? -4.715 -34.751 9.519 1.00 80.31 102 THR A N 1
ATOM 834 C CA . THR A 1 102 ? -3.480 -34.003 9.818 1.00 80.31 102 THR A CA 1
ATOM 835 C C . THR A 1 102 ? -2.751 -34.605 11.016 1.00 80.31 102 THR A C 1
ATOM 837 O O . THR A 1 102 ? -3.359 -35.080 11.972 1.00 80.31 102 THR A O 1
ATOM 840 N N . LEU A 1 103 ? -1.422 -34.615 10.937 1.00 79.00 103 LEU A N 1
ATOM 841 C CA . LEU A 1 103 ? -0.547 -35.127 11.984 1.00 79.00 103 LEU A CA 1
ATOM 842 C C . LEU A 1 103 ? -0.624 -34.202 13.213 1.00 79.00 103 LEU A C 1
ATOM 844 O O . LEU A 1 103 ? -0.075 -33.102 13.187 1.00 79.00 103 LEU A O 1
ATOM 848 N N . ASN A 1 104 ? -1.307 -34.640 14.274 1.00 82.19 104 ASN A N 1
ATOM 849 C CA . ASN A 1 104 ? -1.379 -33.928 15.554 1.00 82.19 104 ASN A CA 1
ATOM 850 C C . ASN A 1 104 ? -0.364 -34.521 16.551 1.00 82.19 104 ASN A C 1
ATOM 852 O O . ASN A 1 104 ? -0.234 -35.739 16.669 1.00 82.19 104 ASN A O 1
ATOM 856 N N . ALA A 1 105 ? 0.335 -33.659 17.291 1.00 83.94 105 ALA A N 1
ATOM 857 C CA . ALA A 1 105 ? 1.219 -34.052 18.385 1.00 83.94 105 ALA A CA 1
ATOM 858 C C . ALA A 1 105 ? 0.486 -34.866 19.466 1.00 83.94 105 ALA A C 1
ATOM 860 O O . ALA A 1 105 ? 1.041 -35.849 19.950 1.00 83.94 105 ALA A O 1
ATOM 861 N N . ASP A 1 106 ? -0.767 -34.526 19.781 1.00 83.00 106 ASP A N 1
ATOM 862 C CA . ASP A 1 106 ? -1.575 -35.284 20.747 1.00 83.00 106 ASP A CA 1
ATOM 863 C C . ASP A 1 106 ? -1.942 -36.674 20.211 1.00 83.00 106 ASP A C 1
ATOM 865 O O . ASP A 1 106 ? -2.026 -37.645 20.965 1.00 83.00 106 ASP A O 1
ATOM 869 N N . ALA A 1 107 ? -2.139 -36.789 18.892 1.00 82.62 107 ALA A N 1
ATOM 870 C CA . ALA A 1 107 ? -2.347 -38.077 18.244 1.00 82.62 107 ALA A CA 1
ATOM 871 C C . ALA A 1 107 ? -1.077 -38.932 18.298 1.00 82.62 107 ALA A C 1
ATOM 873 O O . ALA A 1 107 ? -1.158 -40.089 18.692 1.00 82.62 107 ALA A O 1
ATOM 874 N N . ILE A 1 108 ? 0.088 -38.344 18.010 1.00 85.75 108 ILE A N 1
ATOM 875 C CA . ILE A 1 108 ? 1.383 -39.029 18.122 1.00 85.75 108 ILE A CA 1
ATOM 876 C C . ILE A 1 108 ? 1.644 -39.485 19.561 1.00 85.75 108 ILE A C 1
ATOM 878 O O . ILE A 1 108 ? 2.008 -40.636 19.774 1.00 85.75 108 ILE A O 1
ATOM 882 N N . ASP A 1 109 ? 1.457 -38.616 20.557 1.00 88.50 109 ASP A N 1
ATOM 883 C CA . ASP A 1 109 ? 1.672 -38.968 21.967 1.00 88.50 109 ASP A CA 1
ATOM 884 C C . ASP A 1 109 ? 0.734 -40.096 22.415 1.00 88.50 109 ASP A C 1
ATOM 886 O O . ASP A 1 109 ? 1.165 -41.030 23.095 1.00 88.50 109 ASP A O 1
ATOM 890 N N . ARG A 1 110 ? -0.531 -40.074 21.981 1.00 85.06 110 ARG A N 1
ATOM 891 C CA . ARG A 1 110 ? -1.467 -41.173 22.237 1.00 85.06 110 ARG A CA 1
ATOM 892 C C . ARG A 1 110 ? -0.999 -42.469 21.583 1.00 85.06 110 ARG A C 1
ATOM 894 O O . ARG A 1 110 ? -0.991 -43.482 22.270 1.00 85.06 110 ARG A O 1
ATOM 901 N N . ASP A 1 111 ? -0.605 -42.438 20.316 1.00 87.19 111 ASP A N 1
ATOM 902 C CA . ASP A 1 111 ? -0.203 -43.630 19.563 1.00 87.19 111 ASP A CA 1
ATOM 903 C C . ASP A 1 111 ? 1.102 -44.236 20.134 1.00 87.19 111 ASP A C 1
ATOM 905 O O . ASP A 1 111 ? 1.211 -45.457 20.279 1.00 87.19 111 ASP A O 1
ATOM 909 N N . ILE A 1 112 ? 2.029 -43.391 20.617 1.00 89.00 112 ILE A N 1
ATOM 910 C CA . ILE A 1 112 ? 3.195 -43.806 21.422 1.00 89.00 112 ILE A CA 1
ATOM 911 C C . ILE A 1 112 ? 2.763 -44.502 22.711 1.00 89.00 112 ILE A C 1
ATOM 913 O O . ILE A 1 112 ? 3.298 -45.559 23.052 1.00 89.00 112 ILE A O 1
ATOM 917 N N . ARG A 1 113 ? 1.802 -43.932 23.441 1.00 88.38 113 ARG A N 1
ATOM 918 C CA . ARG A 1 113 ? 1.336 -44.492 24.719 1.00 88.38 113 ARG A CA 1
ATOM 919 C C . ARG A 1 113 ? 0.519 -45.769 24.554 1.00 88.38 113 ARG A C 1
ATOM 921 O O . ARG A 1 113 ? 0.548 -46.612 25.446 1.00 88.38 113 ARG A O 1
ATOM 928 N N . THR A 1 114 ? -0.218 -45.913 23.457 1.00 90.56 114 THR A N 1
ATOM 929 C CA . THR A 1 114 ? -1.047 -47.094 23.170 1.00 90.56 114 THR A CA 1
ATOM 930 C C . THR A 1 114 ? -0.295 -48.175 22.396 1.00 90.56 114 THR A C 1
ATOM 932 O O . THR A 1 114 ? -0.834 -49.268 22.223 1.00 90.56 114 THR A O 1
ATOM 935 N N . GLY A 1 115 ? 0.942 -47.906 21.965 1.00 81.19 115 GLY A N 1
ATOM 936 C CA . GLY A 1 115 ? 1.764 -48.851 21.211 1.00 81.19 115 GLY A CA 1
ATOM 937 C C . GLY A 1 115 ? 1.236 -49.122 19.801 1.00 81.19 115 GLY A C 1
ATOM 938 O O . GLY A 1 115 ? 1.494 -50.193 19.257 1.00 81.19 115 GLY A O 1
ATOM 939 N N . GLN A 1 116 ? 0.473 -48.188 19.224 1.00 74.88 116 GLN A N 1
ATOM 940 C CA . GLN A 1 116 ? 0.012 -48.263 17.839 1.00 74.88 116 GLN A CA 1
ATOM 941 C C . GLN A 1 116 ? 1.049 -47.606 16.920 1.00 74.88 116 GLN A C 1
ATOM 943 O O . GLN A 1 116 ? 0.917 -46.441 16.562 1.00 74.88 116 GLN A O 1
ATOM 948 N N . PHE A 1 117 ? 2.085 -48.361 16.554 1.00 60.59 117 PHE A N 1
ATOM 949 C CA . PHE A 1 117 ? 3.033 -48.029 15.486 1.00 60.59 117 PHE A CA 1
ATOM 950 C C . PHE A 1 117 ? 3.189 -49.199 14.522 1.00 60.59 117 PHE A C 1
ATOM 952 O O . PHE A 1 117 ? 3.155 -50.357 14.999 1.00 60.59 117 PHE A O 1
#

Radius of gyration: 24.61 Å; chains: 1; bounding box: 41×72×41 Å

pLDDT: mean 79.5, std 12.19, range [41.38, 95.69]